Protein AF-A0A0F9NAG8-F1 (afdb_monomer_lite)

Radius of gyration: 13.09 Å; chains: 1; bounding box: 34×24×33 Å

Foldseek 3Di:
DDDPDPFKDKDWCQVVVCVVPVHRPLDDPNWRKTKIWIDGPFWIKIWIATPVRDTPDIDPIDTDDPPVPDD

Secondary structure (DSSP, 8-state):
-EEEETTEEEEE-HHHHHHHHSS-TTEETTEEEEEEEEE-SSEEEEEEEETTS-EEEEPPPEE--TTT---

Structure (mmCIF, N/CA/C/O backbone):
data_AF-A0A0F9NAG8-F1
#
_entry.id   AF-A0A0F9NAG8-F1
#
loop_
_atom_site.group_PDB
_atom_site.id
_atom_site.type_symbol
_atom_site.label_atom_id
_atom_site.label_alt_id
_atom_site.label_comp_id
_atom_site.label_asym_id
_atom_site.label_entity_id
_atom_site.label_seq_id
_atom_site.pdbx_PDB_ins_code
_atom_site.Cartn_x
_atom_site.Cartn_y
_atom_site.Cartn_z
_atom_site.occupancy
_atom_site.B_iso_or_equiv
_atom_site.auth_seq_id
_atom_site.auth_comp_id
_atom_site.auth_asym_id
_atom_site.auth_atom_id
_atom_site.pdbx_PDB_model_num
ATOM 1 N N . MET A 1 1 ? -8.353 6.952 -4.209 1.00 62.19 1 MET A N 1
ATOM 2 C CA . MET A 1 1 ? -8.980 6.083 -3.192 1.00 62.19 1 MET A CA 1
ATOM 3 C C . MET A 1 1 ? -9.923 5.144 -3.912 1.00 62.19 1 MET A C 1
ATOM 5 O O . MET A 1 1 ? -10.725 5.629 -4.699 1.00 62.19 1 MET A O 1
ATOM 9 N N . ILE A 1 2 ? -9.772 3.837 -3.715 1.00 69.75 2 ILE A N 1
ATOM 10 C CA . ILE A 1 2 ? -10.664 2.823 -4.283 1.00 69.75 2 ILE A CA 1
ATOM 11 C C . ILE A 1 2 ? -11.414 2.201 -3.106 1.00 69.75 2 ILE A C 1
ATOM 13 O O . ILE A 1 2 ? -10.800 1.584 -2.235 1.00 69.75 2 ILE A O 1
ATOM 17 N N . GLU A 1 3 ? -12.724 2.404 -3.056 1.00 57.53 3 GLU A N 1
ATOM 18 C CA . GLU A 1 3 ? -13.604 1.723 -2.107 1.00 57.53 3 GLU A CA 1
ATOM 19 C C . GLU A 1 3 ? -14.091 0.432 -2.762 1.00 57.53 3 GLU A C 1
ATOM 21 O O . GLU A 1 3 ? -14.705 0.470 -3.827 1.00 57.53 3 GLU A O 1
ATOM 26 N N . ILE A 1 4 ? -13.746 -0.714 -2.168 1.00 62.28 4 ILE A N 1
ATOM 27 C CA . ILE A 1 4 ? -14.230 -2.020 -2.642 1.00 62.28 4 ILE A CA 1
ATOM 28 C C . ILE A 1 4 ? -15.578 -2.338 -1.985 1.00 62.28 4 ILE A C 1
ATOM 30 O O . ILE A 1 4 ? -16.463 -2.882 -2.637 1.00 62.28 4 ILE A O 1
ATOM 34 N N . ASP A 1 5 ? -15.714 -1.993 -0.702 1.00 65.25 5 ASP A N 1
ATOM 35 C CA . ASP A 1 5 ? -16.912 -2.150 0.124 1.00 65.25 5 ASP A CA 1
ATOM 36 C C . ASP A 1 5 ? -16.771 -1.266 1.386 1.00 65.25 5 ASP A C 1
ATOM 38 O O . ASP A 1 5 ? -15.664 -0.826 1.713 1.00 65.25 5 ASP A O 1
ATOM 42 N N . GLU A 1 6 ? -17.842 -1.073 2.159 1.00 61.16 6 GLU A N 1
ATOM 43 C CA . GLU A 1 6 ? -17.890 -0.298 3.419 1.00 61.16 6 GLU A CA 1
ATOM 44 C C . GLU A 1 6 ? -16.911 -0.799 4.507 1.00 61.16 6 GLU A C 1
ATOM 46 O O . GLU A 1 6 ? -16.673 -0.138 5.520 1.00 61.16 6 GLU A O 1
ATOM 51 N N . ARG A 1 7 ? -16.294 -1.965 4.295 1.00 62.72 7 ARG A N 1
ATOM 52 C CA . ARG A 1 7 ? -15.332 -2.597 5.209 1.00 62.72 7 ARG A CA 1
ATOM 53 C C . ARG A 1 7 ? -13.880 -2.484 4.760 1.00 62.72 7 ARG A C 1
ATOM 55 O O . ARG A 1 7 ? -12.997 -2.817 5.554 1.00 62.72 7 ARG A O 1
ATOM 62 N N . VAL A 1 8 ? -13.630 -2.097 3.507 1.00 65.31 8 VAL A N 1
ATOM 63 C CA . VAL A 1 8 ? -12.299 -2.154 2.892 1.00 65.31 8 VAL A CA 1
ATOM 64 C C . VAL A 1 8 ? -12.050 -0.931 2.018 1.00 65.31 8 VAL A C 1
ATOM 66 O O . VAL A 1 8 ? -12.618 -0.784 0.934 1.00 65.31 8 VAL A O 1
ATOM 69 N N . THR A 1 9 ? -11.107 -0.102 2.452 1.00 74.00 9 THR A N 1
ATOM 70 C CA . THR A 1 9 ? -10.615 1.039 1.675 1.00 74.00 9 THR A CA 1
ATOM 71 C C . THR A 1 9 ? -9.203 0.753 1.189 1.00 74.00 9 THR A C 1
ATOM 73 O O . THR A 1 9 ? -8.338 0.378 1.984 1.00 74.00 9 THR A O 1
ATOM 76 N N . ILE A 1 10 ? -8.951 0.967 -0.103 1.00 76.44 10 ILE A N 1
ATOM 77 C CA . ILE A 1 10 ? -7.605 0.929 -0.675 1.00 76.44 10 ILE A CA 1
ATOM 78 C C . ILE A 1 10 ? -7.145 2.351 -0.987 1.00 76.44 10 ILE A C 1
ATOM 80 O O . ILE A 1 10 ? -7.769 3.097 -1.752 1.00 76.44 10 ILE A O 1
ATOM 84 N N . LEU A 1 11 ? -6.018 2.721 -0.392 1.00 75.31 11 LEU A N 1
ATOM 85 C CA . LEU A 1 11 ? -5.323 3.974 -0.646 1.00 75.31 11 LEU A CA 1
ATOM 86 C C . LEU A 1 11 ? -4.162 3.703 -1.599 1.00 75.31 11 LEU A C 1
ATOM 88 O O . LEU A 1 11 ? -3.331 2.843 -1.318 1.00 75.31 11 LEU A O 1
ATOM 92 N N . ASP A 1 12 ? -4.126 4.423 -2.720 1.00 76.75 12 ASP A N 1
ATOM 93 C CA . ASP A 1 12 ? -2.929 4.516 -3.555 1.00 76.75 12 ASP A CA 1
ATOM 94 C C . ASP A 1 12 ? -2.053 5.613 -2.946 1.00 76.75 12 ASP A C 1
ATOM 96 O O . ASP A 1 12 ? -2.467 6.770 -2.869 1.00 76.75 12 ASP A O 1
ATOM 100 N N . GLU A 1 13 ? -0.888 5.229 -2.433 1.00 69.38 13 GLU A N 1
ATOM 101 C CA . GLU A 1 13 ? 0.028 6.148 -1.751 1.00 69.38 13 GLU A CA 1
ATOM 102 C C . GLU A 1 13 ? 1.069 6.737 -2.712 1.00 69.38 13 GLU A C 1
ATOM 104 O O . GLU A 1 13 ? 1.898 7.544 -2.293 1.00 69.38 13 GLU A O 1
ATOM 109 N N . HIS A 1 14 ? 1.052 6.352 -3.993 1.00 68.31 14 HIS A N 1
ATOM 110 C CA . HIS A 1 14 ? 2.087 6.710 -4.963 1.00 68.31 14 HIS A CA 1
ATOM 111 C C . HIS A 1 14 ? 2.308 8.228 -5.054 1.00 68.31 14 HIS A C 1
ATOM 113 O O . HIS A 1 14 ? 3.430 8.699 -4.855 1.00 68.31 14 HIS A O 1
ATOM 119 N N . ASP A 1 15 ? 1.232 8.996 -5.238 1.00 62.94 15 ASP A N 1
ATOM 120 C CA . ASP A 1 15 ? 1.310 10.453 -5.389 1.00 62.94 15 ASP A CA 1
ATOM 121 C C . ASP A 1 15 ? 1.728 11.149 -4.081 1.00 62.94 15 ASP A C 1
ATOM 123 O O . ASP A 1 15 ? 2.492 12.115 -4.094 1.00 62.94 15 ASP A O 1
ATOM 127 N N . SER A 1 16 ? 1.286 10.632 -2.929 1.00 64.19 16 SER A N 1
ATOM 128 C CA . SER A 1 16 ? 1.622 11.192 -1.613 1.00 64.19 16 SER A CA 1
ATOM 129 C C . SER A 1 16 ? 3.087 10.967 -1.239 1.00 64.19 16 SER A C 1
ATOM 131 O O . SER A 1 16 ? 3.732 11.870 -0.703 1.00 64.19 16 SER A O 1
ATOM 133 N N . ILE A 1 17 ? 3.642 9.786 -1.533 1.00 62.03 17 ILE A N 1
ATOM 134 C CA . ILE A 1 17 ? 5.049 9.492 -1.229 1.00 62.03 17 ILE A CA 1
ATOM 135 C C . ILE A 1 17 ? 5.967 10.255 -2.203 1.00 62.03 17 ILE A C 1
ATOM 137 O O . ILE A 1 17 ? 6.988 10.790 -1.765 1.00 62.03 17 ILE A O 1
ATOM 141 N N . ALA A 1 18 ? 5.590 10.380 -3.482 1.00 61.00 18 ALA A N 1
ATOM 142 C CA . ALA A 1 18 ? 6.325 11.194 -4.454 1.00 61.00 18 ALA A CA 1
ATOM 143 C C . ALA A 1 18 ? 6.379 12.677 -4.053 1.00 61.00 18 ALA A C 1
ATOM 145 O O . ALA A 1 18 ? 7.457 13.279 -4.057 1.00 61.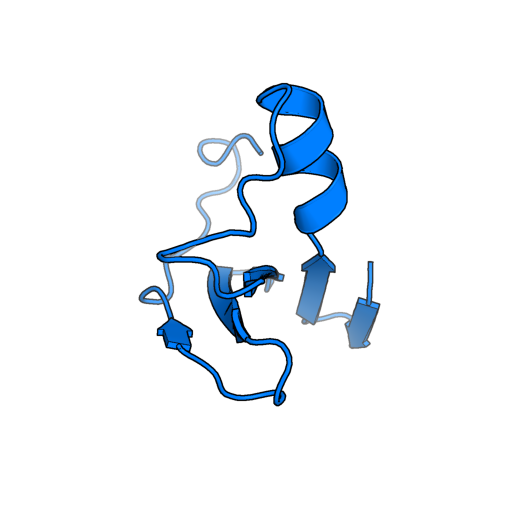00 18 ALA A O 1
ATOM 146 N N . ALA A 1 19 ? 5.251 13.242 -3.611 1.00 60.19 19 ALA A N 1
ATOM 147 C CA . ALA A 1 19 ? 5.188 14.621 -3.129 1.00 60.19 19 ALA A CA 1
ATOM 148 C C . ALA A 1 19 ? 6.040 14.858 -1.867 1.00 60.19 19 ALA A C 1
ATOM 150 O O . ALA A 1 19 ? 6.668 15.906 -1.738 1.00 60.19 19 ALA A O 1
ATOM 151 N N . ALA A 1 20 ? 6.096 13.888 -0.947 1.00 61.62 20 ALA A N 1
ATOM 152 C CA . ALA A 1 20 ? 6.833 14.023 0.312 1.00 61.62 20 ALA A CA 1
ATOM 153 C C . ALA A 1 20 ? 8.356 13.868 0.165 1.00 61.62 20 ALA A C 1
ATOM 155 O O . ALA A 1 20 ? 9.109 14.436 0.956 1.00 61.62 20 ALA A O 1
ATOM 156 N N . ARG A 1 21 ? 8.827 13.069 -0.801 1.00 58.94 21 ARG A N 1
ATOM 157 C CA . ARG A 1 21 ? 10.255 12.730 -0.929 1.00 58.94 21 ARG A CA 1
ATOM 158 C C . ARG A 1 21 ? 11.011 13.528 -1.987 1.00 58.94 21 ARG A C 1
ATOM 160 O O . ARG A 1 21 ? 12.238 13.542 -1.943 1.00 58.94 21 ARG A O 1
ATOM 167 N N . GLY A 1 22 ? 10.318 14.192 -2.915 1.00 53.56 22 GLY A N 1
ATOM 168 C CA . GLY A 1 22 ? 10.951 14.979 -3.984 1.00 53.56 22 GLY A CA 1
ATOM 169 C C . GLY A 1 22 ? 11.651 14.142 -5.068 1.00 53.56 22 GLY A C 1
ATOM 170 O O . GLY A 1 22 ? 12.285 14.704 -5.955 1.00 53.56 22 GLY A O 1
ATOM 171 N N . TYR A 1 23 ? 11.530 12.814 -5.011 1.00 53.16 23 TYR A N 1
ATOM 172 C CA . TYR A 1 23 ? 11.913 11.846 -6.043 1.00 53.16 23 TYR A CA 1
ATOM 173 C C . TYR A 1 23 ? 10.829 10.768 -6.116 1.00 53.16 23 TYR A C 1
ATOM 175 O O . TYR A 1 23 ? 10.165 10.536 -5.106 1.00 53.16 23 TYR A O 1
ATOM 183 N N . ASP A 1 24 ? 10.650 10.117 -7.274 1.00 56.06 24 ASP A N 1
ATOM 184 C CA . ASP A 1 24 ? 9.676 9.027 -7.420 1.00 56.06 24 ASP A CA 1
ATOM 185 C C . ASP A 1 24 ? 10.145 7.805 -6.599 1.00 56.06 24 ASP A C 1
ATOM 187 O O . ASP A 1 24 ? 11.078 7.105 -7.001 1.00 56.06 24 ASP A O 1
ATOM 191 N N . PRO A 1 25 ? 9.548 7.535 -5.427 1.00 54.22 25 PRO A N 1
ATOM 192 C CA . PRO A 1 25 ? 9.937 6.438 -4.554 1.00 54.22 25 PRO A CA 1
ATOM 193 C C . PRO A 1 25 ? 9.337 5.112 -5.028 1.00 54.22 25 PRO A C 1
ATOM 195 O O . PRO A 1 25 ? 9.537 4.086 -4.379 1.00 54.22 25 PRO A O 1
ATOM 198 N N . ALA A 1 26 ? 8.595 5.127 -6.140 1.00 57.34 26 ALA A N 1
ATOM 199 C CA . ALA A 1 26 ? 8.130 3.925 -6.796 1.00 57.34 26 ALA A CA 1
ATOM 200 C C . ALA A 1 26 ? 9.247 3.173 -7.496 1.00 57.34 26 ALA A C 1
ATOM 202 O O . ALA A 1 26 ? 9.061 2.002 -7.773 1.00 57.34 26 ALA A O 1
ATOM 203 N N . CYS A 1 27 ? 10.393 3.779 -7.791 1.00 55.59 27 CYS A N 1
ATOM 204 C CA . CYS A 1 27 ? 11.466 3.041 -8.443 1.00 55.59 27 CYS A CA 1
ATOM 205 C C . CYS A 1 27 ? 12.306 2.276 -7.412 1.00 55.59 27 CYS A C 1
ATOM 207 O O . CYS A 1 27 ? 13.049 2.873 -6.633 1.00 55.59 27 CYS A O 1
ATOM 209 N N . TYR A 1 28 ? 12.202 0.946 -7.418 1.00 60.53 28 TYR A N 1
ATOM 210 C CA . TYR A 1 28 ? 13.140 0.052 -6.736 1.00 60.53 28 TYR A CA 1
ATOM 211 C C . TYR A 1 28 ? 13.917 -0.709 -7.804 1.00 60.53 28 TYR A C 1
ATOM 213 O O . TYR A 1 28 ? 13.308 -1.437 -8.578 1.00 60.53 28 TYR A O 1
ATOM 221 N N . GLU A 1 29 ? 15.237 -0.522 -7.867 1.00 63.16 29 GLU A N 1
ATOM 222 C CA . GLU A 1 29 ? 16.085 -1.155 -8.896 1.00 63.16 29 GLU A CA 1
ATOM 223 C C . GLU A 1 29 ? 15.542 -0.938 -10.327 1.00 63.16 29 GLU A C 1
ATOM 225 O O . GLU A 1 29 ? 15.371 -1.883 -11.089 1.00 63.16 29 GLU A O 1
ATOM 230 N N . ASP A 1 30 ? 15.193 0.310 -10.667 1.00 64.50 30 ASP A N 1
ATOM 231 C CA . ASP A 1 30 ? 14.600 0.725 -11.956 1.00 64.50 30 ASP A CA 1
ATOM 232 C C . ASP A 1 30 ? 13.206 0.150 -12.281 1.00 64.50 30 ASP A C 1
ATOM 234 O O . ASP A 1 30 ? 12.623 0.475 -13.317 1.00 64.50 30 ASP A O 1
ATOM 238 N N . LEU A 1 31 ? 12.613 -0.649 -11.390 1.00 63.53 31 LEU A N 1
ATOM 239 C CA . LEU A 1 31 ? 11.232 -1.111 -11.510 1.00 63.53 31 LEU A CA 1
ATOM 240 C C . LEU A 1 31 ? 10.294 -0.114 -10.848 1.00 63.53 31 LEU A C 1
ATOM 242 O O . LEU A 1 31 ? 10.414 0.147 -9.651 1.00 63.53 31 LEU A O 1
ATOM 246 N N . LYS A 1 32 ? 9.306 0.385 -11.596 1.00 68.62 32 LYS A N 1
ATOM 247 C CA . LYS A 1 32 ? 8.233 1.196 -11.021 1.00 68.62 32 LYS A CA 1
ATOM 248 C C . LYS A 1 32 ? 7.271 0.306 -10.229 1.00 68.62 32 LYS A C 1
ATOM 250 O O . LYS A 1 32 ? 6.692 -0.654 -10.737 1.00 68.62 32 LYS A O 1
ATOM 255 N N . ILE A 1 33 ? 7.103 0.647 -8.961 1.00 76.12 33 ILE A N 1
ATOM 256 C CA . ILE A 1 33 ? 6.370 -0.081 -7.937 1.00 76.12 33 ILE A CA 1
ATOM 257 C C . ILE A 1 33 ? 5.355 0.864 -7.305 1.00 76.12 33 ILE A C 1
ATOM 259 O O . ILE A 1 33 ? 5.699 1.842 -6.644 1.00 76.12 33 ILE A O 1
ATOM 263 N N . ARG A 1 34 ? 4.075 0.538 -7.438 1.00 78.12 34 ARG A N 1
ATOM 264 C CA . ARG A 1 34 ? 3.002 1.246 -6.738 1.00 78.12 34 ARG A CA 1
ATOM 265 C C . ARG A 1 34 ? 2.735 0.591 -5.397 1.00 78.12 34 ARG A C 1
ATOM 267 O O . ARG A 1 34 ? 2.677 -0.634 -5.309 1.00 78.12 34 ARG A O 1
ATOM 274 N N . ARG A 1 35 ? 2.565 1.399 -4.351 1.00 81.06 35 ARG A N 1
ATOM 275 C CA . ARG A 1 35 ? 2.189 0.928 -3.017 1.00 81.06 35 ARG A CA 1
ATOM 276 C C . ARG A 1 35 ? 0.721 1.229 -2.761 1.00 81.06 35 ARG A C 1
ATOM 278 O O . ARG A 1 35 ? 0.277 2.363 -2.910 1.00 81.06 35 ARG A O 1
ATOM 285 N N . TYR A 1 36 ? 0.022 0.208 -2.295 1.00 81.00 36 TYR A N 1
ATOM 286 C CA . TYR A 1 36 ? -1.359 0.282 -1.873 1.00 81.00 36 TYR A CA 1
ATOM 287 C C . TYR A 1 36 ? -1.454 -0.059 -0.397 1.00 81.00 36 TYR A C 1
ATOM 289 O O . TYR A 1 36 ? -0.825 -1.012 0.065 1.00 81.00 36 TYR A O 1
ATOM 297 N N . THR A 1 37 ? -2.266 0.691 0.335 1.00 81.31 37 THR A N 1
ATOM 298 C CA . THR A 1 37 ? -2.598 0.385 1.726 1.00 81.31 37 THR A CA 1
ATOM 299 C C . THR A 1 37 ? -4.064 0.010 1.813 1.00 81.31 37 THR A C 1
ATOM 301 O O . THR A 1 37 ? -4.940 0.785 1.436 1.00 81.31 37 THR A O 1
ATOM 304 N N . VAL A 1 38 ? -4.316 -1.191 2.322 1.00 82.50 38 VAL A N 1
ATOM 305 C CA . VAL A 1 38 ? -5.643 -1.715 2.620 1.00 82.50 38 VAL A CA 1
ATOM 306 C C . VAL A 1 38 ? -5.959 -1.412 4.073 1.00 82.50 38 VAL A C 1
ATOM 308 O O . VAL A 1 38 ? -5.197 -1.778 4.971 1.00 82.50 38 VAL A O 1
ATOM 311 N N . LYS A 1 39 ? -7.100 -0.768 4.304 1.00 80.69 39 LYS A N 1
ATOM 312 C CA . LYS A 1 39 ? -7.625 -0.477 5.637 1.00 80.69 39 LYS A CA 1
ATOM 313 C C . LYS A 1 39 ? -8.949 -1.198 5.836 1.00 80.69 39 LYS A C 1
ATOM 315 O O . LYS A 1 39 ? -9.834 -1.126 4.988 1.00 80.69 39 LYS A O 1
ATOM 320 N N . THR A 1 40 ? -9.070 -1.861 6.978 1.00 77.62 40 THR A N 1
ATOM 321 C CA . THR A 1 40 ? -10.333 -2.367 7.524 1.00 77.62 40 THR A CA 1
ATOM 322 C C . THR A 1 40 ? -10.607 -1.683 8.861 1.00 77.62 40 THR A C 1
ATOM 324 O O . THR A 1 40 ? -9.767 -0.944 9.366 1.00 77.62 40 THR A O 1
ATOM 327 N N . GLN A 1 41 ? -11.751 -1.961 9.484 1.00 74.88 41 GLN A N 1
ATOM 328 C CA . GLN A 1 41 ? -12.090 -1.383 10.791 1.00 74.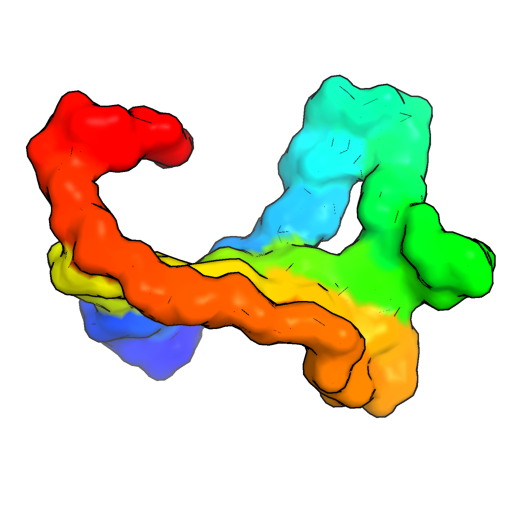88 41 GLN A CA 1
ATOM 329 C C . GLN A 1 41 ? -11.144 -1.803 11.931 1.00 74.88 41 GLN A C 1
ATOM 331 O O . GLN A 1 41 ? -11.068 -1.115 12.943 1.00 74.88 41 GLN A O 1
ATOM 336 N N . ILE A 1 42 ? -10.442 -2.933 11.795 1.00 77.50 42 ILE A N 1
ATOM 337 C CA . ILE A 1 42 ? -9.646 -3.529 12.884 1.00 77.50 42 ILE A CA 1
ATOM 338 C C . ILE A 1 42 ? -8.185 -3.784 12.517 1.00 77.50 42 ILE A C 1
ATOM 340 O O . ILE A 1 42 ? -7.367 -4.016 13.405 1.00 77.50 42 ILE A O 1
ATOM 344 N N . ALA A 1 43 ? -7.848 -3.777 11.231 1.00 81.69 43 ALA A N 1
ATOM 345 C CA . ALA A 1 43 ? -6.518 -4.111 10.746 1.00 81.69 43 ALA A CA 1
ATOM 346 C C . ALA A 1 43 ? -6.196 -3.400 9.430 1.00 81.69 43 ALA A C 1
ATOM 348 O O . ALA A 1 43 ? -7.093 -3.083 8.644 1.00 81.69 43 ALA A O 1
ATOM 349 N N . GLY A 1 44 ? -4.910 -3.204 9.170 1.00 83.12 44 GLY A N 1
ATOM 350 C CA . GLY A 1 44 ? -4.409 -2.691 7.905 1.00 83.12 44 GLY A CA 1
ATOM 351 C C . GLY A 1 44 ? -3.174 -3.450 7.443 1.00 83.12 44 GLY A C 1
ATOM 352 O O . GLY A 1 44 ? -2.438 -4.023 8.248 1.00 83.12 44 GLY A O 1
ATOM 353 N N . PHE A 1 45 ? -2.950 -3.464 6.136 1.00 83.19 45 PHE A N 1
ATOM 354 C CA . PHE A 1 45 ? -1.704 -3.938 5.541 1.00 83.19 45 PHE A CA 1
ATOM 355 C C . PHE A 1 45 ? -1.409 -3.152 4.268 1.00 83.19 45 PHE A C 1
ATOM 357 O O . PHE A 1 45 ? -2.313 -2.592 3.651 1.00 83.19 45 PHE A O 1
ATOM 364 N N . SER A 1 46 ? -0.149 -3.127 3.854 1.00 84.38 46 SER A N 1
ATOM 365 C CA . SER A 1 46 ? 0.252 -2.561 2.575 1.00 84.38 46 SER A CA 1
ATOM 366 C C . SER A 1 46 ? 0.791 -3.647 1.657 1.00 84.38 46 SER A C 1
ATOM 368 O O . SER A 1 46 ? 1.417 -4.613 2.099 1.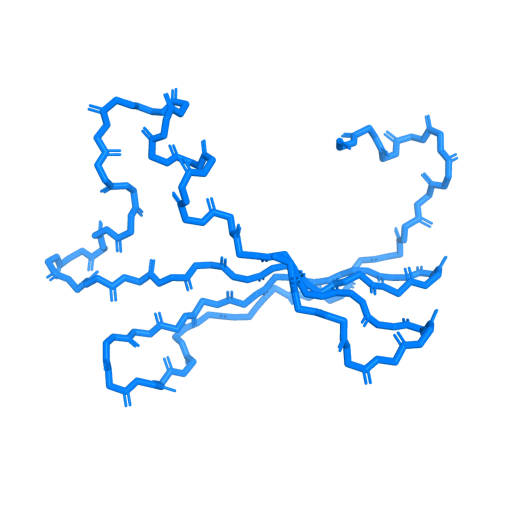00 84.38 46 SER A O 1
ATOM 370 N N . PHE A 1 47 ? 0.596 -3.463 0.362 1.00 84.25 47 PHE A N 1
ATOM 371 C CA . PHE A 1 47 ? 1.223 -4.276 -0.664 1.00 84.25 47 PHE A CA 1
ATOM 372 C C . PHE A 1 47 ? 1.776 -3.395 -1.777 1.00 84.25 47 PHE A C 1
ATOM 374 O O . PHE A 1 47 ? 1.386 -2.239 -1.942 1.00 84.25 47 PHE A O 1
ATOM 381 N N . SER A 1 48 ? 2.721 -3.946 -2.521 1.00 84.56 48 SER A N 1
ATOM 382 C CA . SER A 1 48 ? 3.425 -3.261 -3.591 1.00 84.56 48 SER A CA 1
ATOM 383 C C . SER A 1 48 ? 3.299 -4.057 -4.878 1.00 84.56 48 SER A C 1
ATOM 385 O O . SER A 1 48 ? 3.480 -5.274 -4.861 1.00 84.56 48 SER A O 1
ATOM 387 N N . VAL A 1 49 ? 3.005 -3.371 -5.978 1.00 85.25 49 VAL A N 1
ATOM 388 C CA . VAL A 1 49 ? 2.747 -3.965 -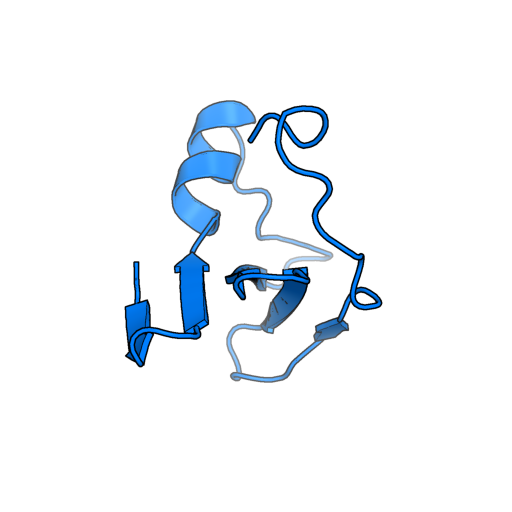7.293 1.00 85.25 49 VAL A CA 1
ATOM 389 C C . VAL A 1 49 ? 3.681 -3.344 -8.322 1.00 85.25 49 VAL A C 1
ATOM 391 O O . VAL A 1 49 ? 3.824 -2.122 -8.345 1.00 85.25 49 VAL A O 1
ATOM 394 N N . ASN A 1 50 ? 4.321 -4.165 -9.153 1.00 84.31 50 ASN A N 1
ATOM 395 C CA . ASN A 1 50 ? 5.158 -3.690 -10.258 1.00 84.31 50 ASN A CA 1
ATOM 396 C C . ASN A 1 50 ? 4.314 -3.295 -11.494 1.00 84.31 50 ASN A C 1
ATOM 398 O O . ASN A 1 50 ? 3.098 -3.476 -11.523 1.00 84.31 50 ASN A O 1
ATOM 402 N N . GLU A 1 51 ? 4.950 -2.798 -12.555 1.00 80.19 51 GLU A N 1
ATOM 403 C CA . GLU A 1 51 ? 4.251 -2.398 -13.795 1.00 80.19 51 GLU A CA 1
ATOM 404 C C . GLU A 1 51 ? 3.558 -3.544 -14.547 1.00 80.19 51 GLU A C 1
ATOM 406 O O . GLU A 1 51 ? 2.658 -3.295 -15.346 1.00 80.19 51 GLU A O 1
ATOM 411 N N . LYS A 1 52 ? 3.950 -4.798 -14.296 1.00 84.19 52 LYS A N 1
ATOM 412 C CA . LYS A 1 52 ? 3.319 -5.989 -14.888 1.00 84.19 52 LYS A CA 1
ATOM 413 C C . LYS A 1 52 ? 2.054 -6.416 -14.141 1.00 84.19 52 LYS A C 1
ATOM 415 O O . LYS A 1 52 ? 1.326 -7.274 -14.633 1.00 84.19 52 LYS A O 1
ATOM 420 N N . GLY A 1 53 ? 1.788 -5.822 -12.976 1.00 80.12 53 GLY A N 1
ATOM 421 C CA . GLY A 1 53 ? 0.702 -6.222 -12.087 1.00 80.12 53 GLY A CA 1
ATOM 422 C C . GLY A 1 53 ? 1.095 -7.289 -11.061 1.00 80.12 53 GLY A C 1
ATOM 423 O O . GLY A 1 53 ? 0.225 -7.750 -10.323 1.00 80.12 53 GLY A O 1
ATOM 424 N N . ASP A 1 54 ? 2.374 -7.670 -10.966 1.00 84.25 54 ASP A N 1
ATOM 425 C CA . ASP A 1 54 ? 2.829 -8.651 -9.978 1.00 84.25 54 ASP A CA 1
ATOM 426 C C . ASP A 1 54 ? 2.971 -8.006 -8.598 1.00 84.25 54 ASP A C 1
ATOM 428 O O . ASP A 1 54 ? 3.565 -6.932 -8.446 1.00 84.25 54 ASP A O 1
ATOM 432 N N . VAL A 1 55 ? 2.492 -8.700 -7.565 1.00 85.38 55 VAL A N 1
ATOM 433 C CA . VAL A 1 55 ? 2.712 -8.300 -6.173 1.00 85.38 55 VAL A CA 1
ATOM 434 C C . VAL A 1 55 ? 4.138 -8.669 -5.767 1.00 85.38 55 VAL A C 1
ATOM 436 O O . VAL A 1 55 ? 4.476 -9.843 -5.643 1.00 85.38 55 VAL A O 1
ATOM 439 N N . VAL A 1 56 ? 4.971 -7.661 -5.523 1.00 84.06 56 VAL A N 1
ATOM 440 C CA . VAL A 1 56 ? 6.396 -7.838 -5.184 1.00 84.06 56 VAL A CA 1
ATOM 441 C C . VAL A 1 56 ? 6.662 -7.806 -3.681 1.00 84.06 56 VAL A C 1
ATOM 443 O O . VAL A 1 56 ? 7.680 -8.307 -3.211 1.00 84.06 56 VAL A O 1
ATOM 446 N N . ARG A 1 57 ? 5.747 -7.219 -2.902 1.00 81.88 57 ARG A N 1
ATOM 447 C CA . ARG A 1 57 ? 5.854 -7.154 -1.441 1.00 81.88 57 ARG A CA 1
ATOM 448 C C . ARG A 1 57 ? 4.477 -7.059 -0.806 1.00 81.88 57 ARG A C 1
ATOM 450 O O . ARG A 1 57 ? 3.623 -6.325 -1.291 1.00 81.88 57 ARG A O 1
ATOM 457 N N . VAL A 1 58 ? 4.300 -7.736 0.323 1.00 84.31 58 VAL A N 1
ATOM 458 C CA . VAL A 1 58 ? 3.122 -7.624 1.193 1.00 84.31 58 VAL A CA 1
ATOM 459 C C . VAL A 1 58 ? 3.611 -7.491 2.630 1.00 84.31 58 VAL A C 1
ATOM 461 O O . VAL A 1 58 ? 4.502 -8.229 3.052 1.00 84.31 58 VAL A O 1
ATOM 464 N N . THR A 1 59 ? 3.080 -6.531 3.383 1.00 82.62 59 THR A N 1
ATOM 465 C CA . THR A 1 59 ? 3.351 -6.424 4.820 1.00 82.62 59 THR A CA 1
ATOM 466 C C . THR A 1 59 ? 2.402 -7.326 5.597 1.00 82.62 59 THR A C 1
ATOM 468 O O . THR A 1 59 ? 1.265 -7.544 5.185 1.00 82.62 59 THR A O 1
ATOM 471 N N . GLN A 1 60 ? 2.834 -7.813 6.759 1.00 79.81 60 GLN A N 1
ATOM 472 C CA . GLN A 1 60 ? 1.912 -8.508 7.654 1.00 79.81 60 GLN A CA 1
ATOM 473 C C . GLN A 1 60 ? 0.780 -7.565 8.096 1.00 79.81 60 GLN A C 1
ATOM 475 O O . GLN A 1 60 ? 1.047 -6.382 8.333 1.00 79.81 60 GLN A O 1
ATOM 480 N N . PRO A 1 61 ? -0.462 -8.067 8.217 1.00 81.88 61 PRO A N 1
ATOM 481 C CA . PRO A 1 61 ? -1.560 -7.299 8.779 1.00 81.88 61 PRO A CA 1
ATOM 482 C C . PRO A 1 61 ? -1.239 -6.862 10.202 1.00 81.88 61 PRO A C 1
ATOM 484 O O . PRO A 1 61 ? -0.873 -7.683 11.044 1.00 81.88 61 PRO A O 1
ATOM 487 N N . GLN A 1 62 ? -1.398 -5.573 10.472 1.00 78.69 62 GLN A N 1
ATOM 488 C CA . GLN A 1 62 ? -1.275 -5.018 11.813 1.00 78.69 62 GLN A CA 1
ATOM 489 C C . GLN A 1 62 ? -2.646 -4.577 12.300 1.00 78.69 62 GLN A C 1
ATOM 491 O O . GLN A 1 62 ? -3.448 -4.040 11.534 1.00 78.69 62 GLN A O 1
ATOM 496 N N . ARG A 1 63 ? -2.927 -4.847 13.577 1.00 78.12 63 ARG A N 1
ATOM 497 C CA . ARG A 1 63 ? -4.153 -4.386 14.223 1.00 78.12 63 ARG A CA 1
ATOM 498 C C . ARG A 1 63 ? -4.093 -2.867 14.325 1.00 78.12 63 ARG A C 1
ATOM 500 O O . ARG A 1 63 ? -3.122 -2.350 14.864 1.00 78.12 63 ARG A O 1
ATOM 507 N N . LEU A 1 64 ? -5.130 -2.192 13.844 1.00 68.75 64 LEU A N 1
ATOM 508 C CA . LEU A 1 64 ? -5.238 -0.745 13.975 1.00 68.75 64 LEU A CA 1
ATOM 509 C C . LEU A 1 64 ? -5.662 -0.415 15.408 1.00 68.75 64 LEU A C 1
ATOM 511 O O . LEU A 1 64 ? -6.647 -0.969 15.909 1.00 68.75 64 LEU A O 1
ATOM 515 N N . ILE A 1 65 ? -4.907 0.454 16.074 1.00 69.69 65 ILE A N 1
ATOM 516 C CA . ILE A 1 65 ? -5.193 0.946 17.420 1.00 69.69 65 ILE A CA 1
ATOM 517 C C . ILE A 1 65 ? -5.741 2.374 17.290 1.00 69.69 65 ILE A C 1
ATOM 519 O O . ILE A 1 65 ? -4.979 3.306 17.007 1.00 69.69 65 ILE A O 1
ATOM 523 N N . PRO A 1 66 ? -7.056 2.575 17.514 1.00 57.91 66 PRO A N 1
ATOM 524 C CA . PRO A 1 66 ? -7.679 3.889 17.408 1.00 57.91 66 PRO A CA 1
ATOM 525 C C . PRO A 1 66 ? -6.976 4.918 18.303 1.00 57.91 66 PRO A C 1
ATOM 527 O O . PRO A 1 66 ? -6.806 4.689 19.499 1.00 57.91 66 PRO A O 1
ATOM 530 N N . GLY A 1 67 ? -6.570 6.049 17.725 1.00 57.84 67 GLY A N 1
ATOM 531 C CA . GLY A 1 67 ? -5.936 7.159 18.447 1.00 57.84 67 GLY A CA 1
ATOM 532 C C . GLY A 1 67 ? -4.427 7.030 18.692 1.00 57.84 67 GLY A C 1
ATOM 533 O O . GLY A 1 67 ? -3.817 8.012 19.102 1.00 57.84 67 GLY A O 1
ATOM 534 N N . VAL A 1 68 ? -3.817 5.868 18.425 1.00 58.88 68 VAL A N 1
ATOM 535 C CA . VAL A 1 68 ? -2.349 5.688 18.425 1.00 58.88 68 VAL A CA 1
ATOM 536 C C . VAL A 1 68 ? -1.818 5.689 17.002 1.00 58.88 68 VAL A C 1
ATOM 538 O O . VAL A 1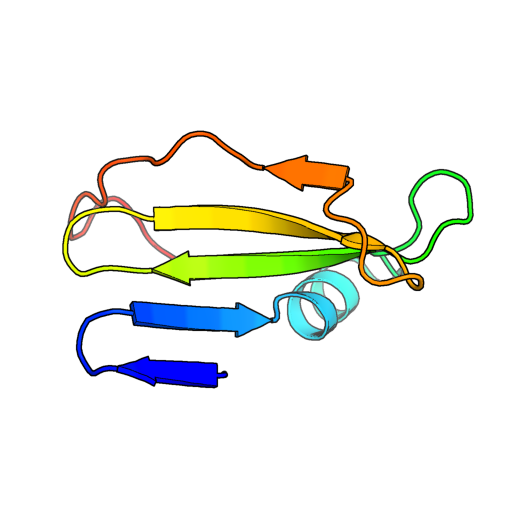 68 ? -0.813 6.339 16.716 1.00 58.88 68 VAL A O 1
ATOM 541 N N . ASP A 1 69 ? -2.526 5.006 16.104 1.00 47.44 69 ASP A N 1
ATOM 542 C CA . ASP A 1 69 ? -2.243 5.073 14.680 1.00 47.44 69 ASP A CA 1
ATOM 543 C C . ASP A 1 69 ? -2.728 6.422 14.147 1.00 47.44 69 ASP A C 1
ATOM 545 O O . ASP A 1 69 ? -3.866 6.586 13.703 1.00 47.44 69 ASP A O 1
ATOM 549 N N . VAL A 1 70 ? -1.851 7.417 14.255 1.00 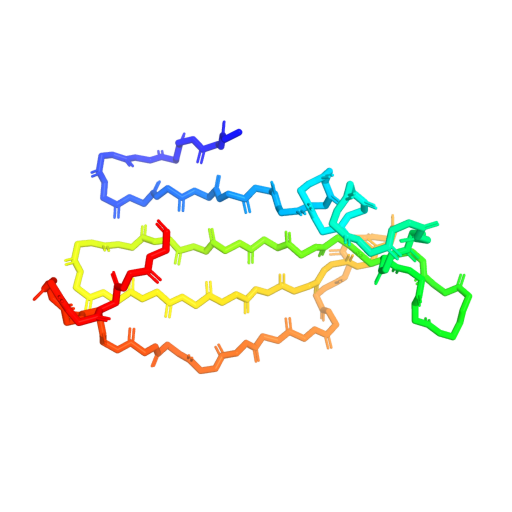38.97 70 VAL A N 1
ATOM 550 C CA . VAL A 1 70 ? -1.961 8.670 13.514 1.00 38.97 70 VAL A CA 1
ATOM 551 C C . VAL A 1 70 ? -1.454 8.387 12.101 1.00 38.97 70 VAL A C 1
ATOM 553 O O . VAL A 1 70 ? -0.264 8.128 11.912 1.00 38.97 70 VAL A O 1
ATOM 556 N N . LEU A 1 71 ? -2.359 8.414 11.122 1.00 44.75 71 LEU A N 1
ATOM 557 C CA . LEU A 1 71 ? -2.030 8.494 9.697 1.00 44.75 71 LEU A CA 1
ATOM 558 C C . LEU A 1 71 ? -2.788 9.658 9.072 1.00 44.75 71 LEU A C 1
ATOM 560 O O . LEU A 1 71 ? -4.031 9.537 8.970 1.00 44.75 71 LEU A O 1
#

pLDDT: mean 70.41, std 11.6, range [38.97, 85.38]

Sequence (71 aa):
MIEIDERVTILDEHDSIAAARGYDPACYEDLKIRRYTVKTQIAGFSFSVNEKGDVVRVTQPQRLIPGVDVL

Organism: NCBI:txid412755